Protein 6G8Y (pdb70)

Nearest PDB structures (foldseek):
  6g8y-assembly1_A  TM=1.011E+00  e=1.004E-19  Saccharomyces cerevisiae
  5h3j-assembly1_A  TM=6.205E-01  e=1.067E-02  Mus musculus
  5gmj-assembly1_B  TM=6.258E-0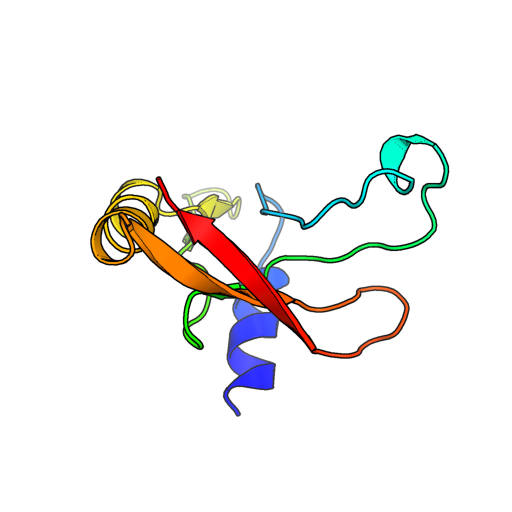1  e=1.657E-02  Mus musculus
  6g8t-assembly1_A  TM=5.748E-01  e=4.260E-02  Homo sapiens
  4kfv-assembly1_A  TM=4.952E-01  e=2.132E-02  Rattus norvegicus

Secondary structure (DSSP, 8-state):
-HHHHHHHHHTSSSB---EE--TTTTT-----EEEEEETTEEPPEEE-TTS-EEE-HHHHHHHHHHTTTSEEEEEEEETTTTEEEEEEEE--

Foldseek 3Di:
DLVVVLVCVVVQAAEDFDADDDPCCVVPVPKTKTFSDKPSHGFAWDQDPVRYIYGPVVVVVVSLVVQAQHKIWTWIATPPVRDIDIDIDHRD

Radius of gyration: 13.5 Å; Cα contacts (8 Å, |Δi|>4): 157; chains: 1; bounding box: 37×33×30 Å

Organism: Saccharomyces cerevisiae (strain ATCC 204508 / S288c) (NCBI:txid559292)

Sequence (92 aa):
DDDDKMLEVLFQGPGLRIVWVDEMQFQLQQQSFFDYIVGFNDDPVPVVSNQHGFFSYPDYRRITSSIFNEHCGRTLKVNIWWSAKGGTFRDEYISII

InterPro domains:
  IPR007583 GRASP55/65 [PTHR12893] (59-344)
  IPR024958 GRASP-type PDZ domain [PF04495] (127-281)
  IPR024958 GRASP-type PDZ domain [PS51865] (66-183)
  IPR024958 GRASP-type PDZ domain [PS51865] (188-276)
  IPR036034 PDZ superfamily [G3DSA:2.30.42.10] (51-182)
  IPR036034 PDZ superfamily [G3DSA:2.30.42.10] (188-287)

Structure (mmCIF, N/CA/C/O backbone):
data_6G8Y
#
_entry.id   6G8Y
#
_cell.length_a   53.443
_cell.length_b   53.443
_cell.length_c   50.923
_cell.angle_alpha   90.00
_cell.angle_beta   90.00
_cell.angle_gamma   120.00
#
_symmetry.space_group_name_H-M   'P 31 2 1'
#
loop_
_entity.id
_entity.type
_entity.pdbx_description
1 polymer 'Acetylated cis-Golgi protein, involved in ER-to-Golgi transport'
2 non-polymer 1,2-ETHANEDIOL
3 non-polymer 'CHLORIDE ION'
4 water water
#
loop_
_atom_site.group_PDB
_atom_site.id
_atom_site.type_symbol
_atom_site.label_atom_id
_atom_site.label_alt_id
_atom_site.label_comp_id
_atom_site.label_asym_id
_atom_site.label_entity_id
_atom_site.label_seq_id
_atom_site.pdbx_PDB_ins_code
_atom_site.Cartn_x
_atom_site.Cartn_y
_atom_site.Cartn_z
_atom_site.occupancy
_atom_site.B_iso_or_equiv
_atom_site.auth_seq_id
_atom_site.auth_comp_id
_atom_site.auth_asym_id
_atom_site.auth_atom_id
_atom_site.pdbx_PDB_model_num
ATOM 1 N N . ASP A 1 1 ? 47.126 15.864 -15.989 1.00 60.68 8 ASP A N 1
ATOM 2 C CA . ASP A 1 1 ? 48.041 16.390 -14.924 1.00 64.31 8 ASP A CA 1
ATOM 3 C C . ASP A 1 1 ? 47.350 16.854 -13.618 1.00 63.45 8 ASP A C 1
ATOM 4 O O . ASP A 1 1 ? 48.003 17.451 -12.754 1.00 59.09 8 ASP A O 1
ATOM 9 N N . ASP A 1 2 ? 46.058 16.560 -13.451 1.00 60.63 9 ASP A N 1
ATOM 10 C CA . ASP A 1 2 ? 45.376 16.826 -12.176 1.00 63.67 9 ASP A CA 1
ATOM 11 C C . ASP A 1 2 ? 45.941 15.936 -11.054 1.00 58.19 9 ASP A C 1
ATOM 12 O O . ASP A 1 2 ? 46.121 16.400 -9.924 1.00 45.06 9 ASP A O 1
ATOM 17 N N . ASP A 1 3 ? 46.232 14.673 -11.378 1.00 54.85 10 ASP A N 1
ATOM 18 C CA . ASP A 1 3 ? 46.850 13.737 -10.427 1.00 51.81 10 ASP A CA 1
ATOM 19 C C . ASP A 1 3 ? 48.188 14.271 -9.897 1.00 47.18 10 ASP A C 1
ATOM 20 O O . ASP A 1 3 ? 48.381 14.378 -8.686 1.00 37.48 10 ASP A O 1
ATOM 25 N N . ASP A 1 4 ? 49.087 14.630 -10.811 1.00 48.42 11 ASP A N 1
ATOM 26 C CA . ASP A 1 4 ? 50.418 15.150 -10.455 1.00 47.14 11 ASP A CA 1
ATOM 27 C C . ASP A 1 4 ? 50.338 16.384 -9.547 1.00 42.14 11 ASP A C 1
ATOM 28 O O . ASP A 1 4 ? 51.088 16.486 -8.564 1.00 36.14 11 ASP A O 1
ATOM 33 N N . LYS A 1 5 ? 49.420 17.297 -9.881 1.00 37.71 12 LYS A N 1
ATOM 34 C CA . LYS A 1 5 ? 49.206 18.539 -9.122 1.00 35.50 12 LYS A CA 1
ATOM 35 C C . LYS A 1 5 ? 48.775 18.279 -7.676 1.00 30.02 12 LYS A C 1
ATOM 36 O O . LYS A 1 5 ? 49.225 18.958 -6.748 1.00 25.84 12 LYS A O 1
ATOM 42 N N . MET A 1 6 ? 47.873 17.326 -7.493 1.00 25.82 13 MET A N 1
ATOM 43 C CA . MET A 1 6 ? 47.455 16.938 -6.139 1.00 22.68 13 MET A CA 1
ATOM 44 C C . MET A 1 6 ? 48.593 16.314 -5.328 1.00 20.93 13 MET A C 1
ATOM 45 O O . MET A 1 6 ? 48.760 16.622 -4.154 1.00 18.79 13 MET A O 1
ATOM 50 N N . LEU A 1 7 ? 49.391 15.458 -5.951 1.00 22.21 14 LEU A N 1
ATOM 51 C CA . LEU A 1 7 ? 50.557 14.902 -5.274 1.00 22.58 14 LEU A CA 1
ATOM 52 C C . LEU A 1 7 ? 51.644 15.931 -4.958 1.00 21.42 14 LEU A C 1
ATOM 53 O O . LEU A 1 7 ? 52.262 15.838 -3.903 1.00 20.13 14 LEU A O 1
ATOM 58 N N . GLU A 1 8 ? 51.862 16.906 -5.840 1.00 23.84 15 GLU A N 1
ATOM 59 C CA . GLU A 1 8 ? 52.831 17.992 -5.581 1.00 25.43 15 GLU A CA 1
ATOM 60 C C . GLU A 1 8 ? 52.487 18.721 -4.272 1.00 22.24 15 GLU A C 1
ATOM 61 O O . GLU A 1 8 ? 53.353 18.958 -3.417 1.00 22.86 15 GLU A O 1
ATOM 67 N N . VAL A 1 9 ? 51.207 19.027 -4.097 1.00 21.22 16 VAL A N 1
ATOM 68 C CA . VAL A 1 9 ? 50.744 19.670 -2.872 1.00 20.60 16 VAL A CA 1
ATOM 69 C C . VAL A 1 9 ? 50.957 18.761 -1.642 1.00 18.68 16 VAL A C 1
ATOM 70 O O . VAL A 1 9 ? 51.476 19.205 -0.618 1.00 19.19 16 VAL A O 1
ATOM 74 N N . LEU A 1 10 ? 50.579 17.492 -1.764 1.00 18.57 17 LEU A N 1
ATOM 75 C CA . LEU A 1 10 ? 50.717 16.540 -0.666 1.00 17.88 17 LEU A CA 1
ATOM 76 C C . LEU A 1 10 ? 52.161 16.405 -0.189 1.00 18.83 17 LEU A C 1
ATOM 77 O O . LEU A 1 10 ? 52.388 16.415 0.997 1.00 19.88 17 LEU A O 1
ATOM 82 N N . PHE A 1 11 ? 53.118 16.336 -1.129 1.00 20.54 18 PHE A N 1
ATOM 83 C CA . PHE A 1 11 ? 54.537 16.046 -0.844 1.00 21.71 18 PHE A CA 1
ATOM 84 C C . PHE A 1 11 ? 55.451 17.257 -0.695 1.00 23.69 18 PHE A C 1
ATOM 85 O O . PHE A 1 11 ? 56.670 17.093 -0.586 1.00 27.69 18 PHE A O 1
ATOM 93 N N . GLN A 1 12 ? 54.893 18.459 -0.639 1.00 22.16 19 GLN A N 1
ATOM 94 C CA . GLN A 1 12 ? 55.699 19.693 -0.728 1.00 23.54 19 GLN A CA 1
ATOM 95 C C . GLN A 1 12 ? 56.665 19.934 0.428 1.00 25.05 19 GLN A C 1
ATOM 96 O O . GLN A 1 12 ? 57.599 20.723 0.277 1.00 29.32 19 GLN A O 1
ATOM 102 N N . GLY A 1 13 ? 56.426 19.294 1.565 1.00 24.11 20 GLY A N 1
ATOM 103 C CA . GLY A 1 13 ? 57.286 19.430 2.745 1.00 24.46 20 GLY A CA 1
ATOM 104 C C . GLY A 1 13 ? 56.570 19.028 4.025 1.00 24.42 20 GLY A C 1
ATOM 105 O O . GLY A 1 13 ? 55.418 18.570 3.971 1.00 24.18 20 GLY A O 1
ATOM 106 N N . PRO A 1 14 ? 57.216 19.221 5.191 1.00 20.97 21 PRO A N 1
ATOM 107 C CA . PRO A 1 14 ? 56.660 18.763 6.456 1.00 20.80 21 PRO A CA 1
ATOM 108 C C . PRO A 1 14 ? 55.518 19.649 6.872 1.00 20.47 21 PRO A C 1
ATOM 109 O O . PRO A 1 14 ? 55.423 20.792 6.434 1.00 19.34 21 PRO A O 1
ATOM 113 N N . GLY A 1 15 ? 54.608 19.113 7.660 1.00 19.32 22 GLY A N 1
ATOM 114 C CA . GLY A 1 15 ? 53.355 19.809 7.765 1.00 23.33 22 GLY A CA 1
ATOM 115 C C . GLY A 1 15 ? 52.248 19.043 8.417 1.00 18.00 22 GLY A C 1
ATOM 116 O O . GLY A 1 15 ? 52.399 17.905 8.863 1.00 16.44 22 GLY A O 1
ATO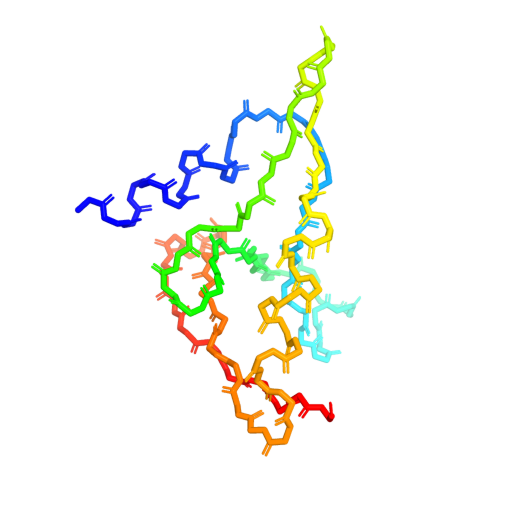M 117 N N . LEU A 1 16 ? 51.107 19.701 8.453 1.00 13.70 23 LEU A N 1
ATOM 118 C CA . LEU A 1 16 ? 49.841 19.044 8.734 1.00 12.77 23 LEU A CA 1
ATOM 119 C C . LEU A 1 16 ? 49.194 18.582 7.443 1.00 12.60 23 LEU A C 1
ATOM 120 O O . LEU A 1 16 ? 49.183 19.334 6.458 1.00 13.73 23 LEU A O 1
ATOM 125 N N . ARG A 1 17 ? 48.650 17.361 7.454 1.00 12.15 24 ARG A N 1
ATOM 126 C CA . ARG A 1 17 ? 47.870 16.823 6.330 1.00 12.92 24 ARG A CA 1
ATOM 127 C C . ARG A 1 17 ? 46.545 16.251 6.835 1.00 13.11 24 ARG A C 1
ATOM 128 O O . ARG A 1 17 ? 46.368 16.038 8.011 1.00 14.17 24 ARG A O 1
ATOM 136 N N . ILE A 1 18 ? 45.600 16.055 5.937 1.00 12.72 25 ILE A N 1
ATOM 137 C CA . ILE A 1 18 ? 44.318 15.453 6.245 1.00 12.62 25 ILE A CA 1
ATOM 138 C C . ILE A 1 18 ? 44.340 14.037 5.678 1.00 12.11 25 ILE A C 1
ATOM 139 O O . ILE A 1 18 ? 44.828 13.802 4.551 1.00 14.25 25 ILE A O 1
ATOM 144 N N . VAL A 1 19 ? 43.852 13.086 6.467 1.00 12.22 26 VAL A N 1
ATOM 145 C CA . VAL A 1 19 ? 43.777 11.682 6.046 1.00 13.23 26 VAL A CA 1
ATOM 146 C C . VAL A 1 19 ? 42.360 11.136 6.178 1.00 12.42 26 VAL A C 1
ATOM 147 O O . VAL A 1 19 ? 41.559 11.712 6.916 1.00 13.29 26 VAL A O 1
ATOM 151 N N . TRP A 1 20 ? 42.076 10.033 5.483 1.00 13.59 27 TRP A N 1
ATOM 152 C CA . TRP A 1 20 ? 40.818 9.290 5.572 1.00 14.93 27 TRP A CA 1
ATOM 153 C C . TRP A 1 20 ? 41.084 8.041 6.392 1.00 15.79 27 TRP A C 1
ATOM 154 O O . TRP A 1 20 ? 41.932 7.239 6.006 1.00 18.26 27 TRP A O 1
ATOM 165 N N . VAL A 1 21 ? 40.353 7.833 7.472 1.00 17.11 28 VAL A N 1
ATOM 166 C CA . VAL A 1 21 ? 40.583 6.683 8.352 1.00 20.74 28 VAL A CA 1
ATOM 167 C C . VAL A 1 21 ? 39.309 5.881 8.391 1.00 25.15 28 VAL A C 1
ATOM 168 O O . VAL A 1 21 ? 38.236 6.421 8.586 1.00 19.75 28 VAL A O 1
ATOM 172 N N . ASP A 1 22 ? 39.408 4.582 8.177 1.00 29.93 29 ASP A N 1
ATOM 173 C CA . ASP A 1 22 ? 38.224 3.758 8.284 1.00 35.18 29 ASP A CA 1
ATOM 174 C C . ASP A 1 22 ? 38.185 3.214 9.704 1.00 35.17 29 ASP A C 1
ATOM 175 O O . ASP A 1 22 ? 39.067 3.483 10.531 1.00 32.25 29 ASP A O 1
ATOM 180 N N . GLU A 1 23 ? 37.178 2.417 9.986 1.00 37.37 30 GLU A N 1
ATOM 181 C CA . GLU A 1 23 ? 36.922 2.004 11.353 1.00 40.95 30 GLU A CA 1
ATOM 182 C C . GLU A 1 23 ? 38.034 1.080 11.870 1.00 39.67 30 GLU A C 1
ATOM 183 O O . GLU A 1 23 ? 38.254 1.027 13.063 1.00 43.53 30 GLU A O 1
ATOM 189 N N . MET A 1 24 ? 38.732 0.383 10.962 1.00 36.66 31 MET A N 1
ATOM 190 C CA . MET A 1 24 ? 39.785 -0.588 11.285 1.00 38.08 31 MET A CA 1
ATOM 191 C C . MET A 1 24 ? 41.218 -0.053 11.139 1.00 34.73 31 MET A C 1
ATOM 192 O O . MET A 1 24 ? 42.178 -0.669 11.603 1.00 26.67 31 MET A O 1
ATOM 197 N N . GLN A 1 25 ? 41.394 1.102 10.525 1.00 37.75 32 GLN A N 1
ATOM 198 C CA . GLN A 1 25 ? 42.748 1.603 10.384 1.00 38.50 32 GLN A CA 1
ATOM 199 C C . GLN A 1 25 ? 43.355 1.959 11.753 1.00 31.26 32 GLN A C 1
ATOM 200 O O . GLN A 1 25 ? 44.568 1.821 11.951 1.00 22.43 32 GLN A O 1
ATOM 206 N N . PHE A 1 26 ? 42.497 2.331 12.705 1.00 29.44 33 PHE A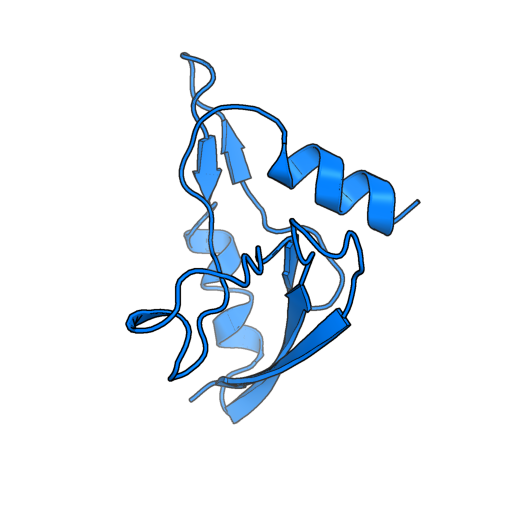 N 1
ATOM 207 C CA . PHE A 1 26 ? 42.909 2.648 14.060 1.00 35.15 33 PHE A CA 1
ATOM 208 C C . PHE A 1 26 ? 43.478 1.420 14.788 1.00 34.72 33 PHE A C 1
ATOM 209 O O . PHE A 1 26 ? 44.426 1.544 15.555 1.00 36.41 33 PHE A O 1
ATOM 217 N N . GLN A 1 27 ? 42.895 0.248 14.525 1.00 30.18 34 GLN A N 1
ATOM 218 C CA . GLN A 1 27 ? 43.366 -1.047 15.046 1.00 33.93 34 GLN A CA 1
ATOM 219 C C . GLN A 1 27 ? 44.491 -1.665 14.214 1.00 34.41 34 GLN A C 1
ATOM 220 O O . GLN A 1 27 ? 45.371 -2.359 14.751 1.00 45.31 34 GLN A O 1
ATOM 226 N N . LEU A 1 28 ? 44.421 -1.431 12.902 1.00 39.74 35 LEU A N 1
ATOM 227 C CA . LEU A 1 28 ? 45.250 -2.072 11.883 1.00 44.55 35 LEU A CA 1
ATOM 228 C C . LEU A 1 28 ? 45.865 -0.986 10.999 1.00 45.84 35 LEU A C 1
ATOM 229 O O . LEU A 1 28 ? 45.270 -0.578 9.997 1.00 59.31 35 LEU A O 1
ATOM 234 N N A GLN A 1 29 ? 47.037 -0.492 11.386 0.48 45.95 36 GLN A N 1
ATOM 235 N N B GLN A 1 29 ? 47.062 -0.550 11.384 0.17 45.53 36 GLN A N 1
ATOM 236 N N C GLN A 1 29 ? 47.044 -0.509 11.378 0.35 45.91 36 GLN A N 1
ATOM 237 C CA A GLN A 1 29 ? 47.730 0.551 10.625 0.48 45.62 36 GLN A CA 1
ATOM 238 C CA B GLN A 1 29 ? 47.826 0.463 10.664 0.17 44.72 36 GLN A CA 1
ATOM 239 C CA C GLN A 1 29 ? 47.732 0.531 10.620 0.35 45.56 36 GLN A CA 1
ATOM 240 C C A GLN A 1 29 ? 48.456 -0.036 9.411 0.48 47.39 36 GLN A C 1
ATOM 241 C C B GLN A 1 29 ? 48.484 -0.097 9.410 0.17 46.87 36 GLN A C 1
ATOM 242 C C C GLN A 1 29 ? 48.459 -0.049 9.412 0.35 47.38 36 GLN A C 1
ATOM 243 O O A GLN A 1 29 ? 49.688 -0.116 9.403 0.48 50.13 36 GLN A O 1
ATOM 244 O O B GLN A 1 29 ? 49.711 -0.217 9.367 0.17 48.73 36 GLN A O 1
ATOM 245 O O C GLN A 1 29 ? 49.690 -0.139 9.406 0.35 49.94 36 GLN A O 1
ATOM 261 N N . SER A 1 30 ? 47.684 -0.446 8.401 1.00 48.55 37 SER A N 1
ATOM 262 C CA . SER A 1 30 ? 48.226 -0.969 7.110 1.00 52.62 37 SER A C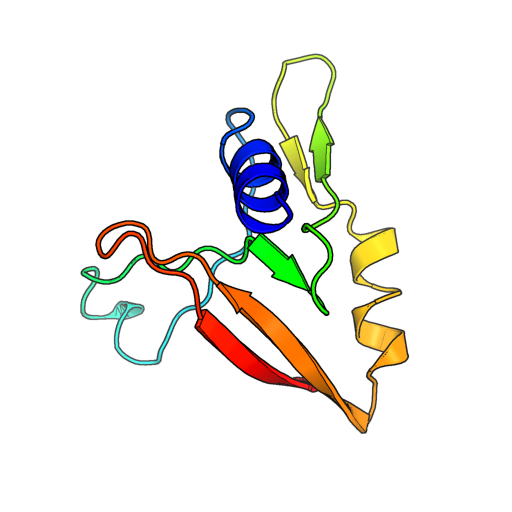A 1
ATOM 263 C C . SER A 1 30 ? 47.695 -0.276 5.835 1.00 57.13 37 SER A C 1
ATOM 264 O O . SER A 1 30 ? 48.109 -0.650 4.733 1.00 54.62 37 SER A O 1
ATOM 267 N N . PHE A 1 31 ? 46.800 0.709 5.969 1.00 55.46 38 PHE A N 1
ATOM 268 C CA . PHE A 1 31 ? 46.354 1.537 4.835 1.00 51.95 38 PHE A CA 1
ATOM 269 C C . PHE A 1 31 ? 46.562 2.997 5.209 1.00 49.04 38 PHE A C 1
ATOM 270 O O . PHE A 1 31 ? 46.183 3.406 6.306 1.00 41.32 38 PHE A O 1
ATOM 278 N N . PHE A 1 32 ? 47.150 3.776 4.300 1.00 35.14 39 PHE A N 1
ATOM 279 C CA . PHE A 1 32 ? 47.486 5.185 4.578 1.00 31.97 39 PHE A CA 1
ATOM 280 C C . PHE A 1 32 ? 46.921 6.082 3.492 1.00 23.63 39 PHE A C 1
ATOM 281 O O . PHE A 1 32 ? 47.556 6.348 2.478 1.00 19.98 39 PHE A O 1
ATOM 289 N N . ASP A 1 33 ? 45.690 6.512 3.719 1.00 19.02 40 ASP A N 1
ATOM 290 C CA . ASP A 1 33 ? 44.867 7.167 2.711 1.00 18.92 40 ASP A CA 1
ATOM 291 C C . ASP A 1 33 ? 44.921 8.673 2.966 1.00 17.96 40 ASP A C 1
ATOM 292 O O . ASP A 1 33 ? 44.257 9.185 3.866 1.00 17.94 40 ASP A O 1
ATOM 297 N N . TYR A 1 34 ? 45.715 9.379 2.169 1.00 15.69 41 TYR A N 1
ATOM 298 C CA . TYR A 1 34 ? 45.830 10.831 2.300 1.00 14.94 41 TYR A CA 1
ATOM 299 C C . TYR A 1 34 ? 44.714 11.491 1.502 1.00 13.69 41 TYR A C 1
ATOM 300 O O . TYR A 1 34 ? 44.395 11.058 0.395 1.00 15.19 41 TYR A O 1
ATOM 309 N N . ILE A 1 35 ? 44.130 12.550 2.069 1.00 13.53 42 ILE A N 1
ATOM 310 C CA . ILE A 1 35 ? 43.257 13.421 1.295 1.00 13.25 42 ILE A CA 1
ATOM 311 C C . ILE A 1 35 ? 44.124 14.332 0.452 1.00 13.57 42 ILE A C 1
ATOM 312 O O . ILE A 1 35 ? 44.897 15.128 0.978 1.00 16.05 42 ILE A O 1
ATOM 317 N N . VAL A 1 36 ? 43.972 14.210 -0.859 1.00 12.96 43 VAL A N 1
ATOM 318 C CA . VAL A 1 36 ? 44.709 15.051 -1.804 1.00 13.93 43 VAL A CA 1
ATOM 319 C C . VAL A 1 36 ? 43.845 16.108 -2.490 1.00 13.31 43 VAL A C 1
ATOM 320 O O . VAL A 1 36 ? 44.363 17.058 -3.078 1.00 15.52 43 VAL A O 1
ATOM 324 N N . GLY A 1 37 ? 42.526 15.968 -2.407 1.00 11.25 44 GLY A N 1
ATOM 325 C CA . GLY A 1 37 ? 41.654 16.948 -2.994 1.00 12.35 44 GLY A CA 1
ATOM 326 C C . GLY A 1 37 ? 40.266 16.904 -2.393 1.00 11.90 44 GLY A C 1
ATOM 327 O O . GLY A 1 37 ? 39.865 15.916 -1.772 1.00 11.50 44 GLY A O 1
ATOM 328 N N . PHE A 1 38 ? 39.537 17.983 -2.642 1.00 13.35 45 PHE A N 1
ATOM 329 C CA . PHE A 1 38 ? 38.118 18.064 -2.372 1.00 12.55 45 PHE A CA 1
ATOM 330 C C . PHE A 1 38 ? 37.457 18.500 -3.651 1.00 14.25 45 PHE A C 1
ATOM 331 O O . PHE A 1 38 ? 37.914 19.480 -4.247 1.00 15.83 45 PHE A O 1
ATOM 339 N N . ASN A 1 39 ? 36.425 17.780 -4.103 1.00 15.61 46 ASN A N 1
ATOM 340 C CA . ASN A 1 39 ? 35.685 18.195 -5.297 1.00 18.45 46 ASN A CA 1
ATOM 341 C C . ASN A 1 39 ? 36.614 18.399 -6.515 1.00 18.09 46 ASN A C 1
ATOM 342 O O . ASN A 1 39 ? 36.418 19.337 -7.283 1.00 19.92 46 ASN A O 1
ATOM 347 N N . ASP A 1 40 ? 37.621 17.529 -6.653 1.00 17.57 47 ASP A N 1
ATOM 348 C CA . ASP A 1 40 ? 38.592 17.478 -7.752 1.00 19.93 47 ASP A CA 1
ATOM 349 C C . ASP A 1 40 ? 39.570 18.655 -7.863 1.00 19.68 47 ASP A C 1
ATOM 350 O O . ASP A 1 40 ? 40.234 18.808 -8.885 1.00 21.57 47 ASP A O 1
ATOM 355 N N . ASP A 1 41 ? 39.705 19.446 -6.800 1.00 18.83 48 ASP A N 1
ATOM 356 C CA . ASP A 1 41 ? 40.750 20.462 -6.686 1.00 20.36 48 ASP A CA 1
ATOM 357 C C . ASP A 1 41 ? 41.679 20.062 -5.532 1.00 17.30 48 ASP A C 1
ATOM 358 O O . ASP A 1 41 ? 41.208 19.520 -4.516 1.00 15.50 48 ASP A O 1
ATOM 363 N N . PRO A 1 42 ? 42.983 20.374 -5.625 1.00 16.24 49 PRO A N 1
ATOM 364 C CA . PRO A 1 42 ? 43.856 20.032 -4.517 1.00 16.34 49 PRO A CA 1
ATOM 365 C C . PRO A 1 42 ? 43.437 20.682 -3.204 1.00 14.73 49 PRO A C 1
ATOM 366 O O . PRO A 1 42 ? 42.816 21.759 -3.175 1.00 15.30 49 PRO A O 1
ATOM 370 N N . VAL A 1 43 ? 43.816 20.038 -2.115 1.00 14.08 50 VAL A N 1
ATOM 371 C CA . VAL A 1 43 ? 43.617 20.634 -0.796 1.00 12.99 50 VAL A CA 1
ATOM 372 C C . VAL A 1 43 ? 44.398 21.970 -0.767 1.00 14.46 50 VAL A C 1
ATOM 373 O O . VAL A 1 43 ? 45.572 22.000 -1.106 1.00 15.79 50 VAL A O 1
ATOM 377 N N . PRO A 1 44 ? 43.757 23.066 -0.364 1.00 13.22 51 PRO A N 1
ATOM 378 C CA . PRO A 1 44 ? 44.522 24.327 -0.299 1.00 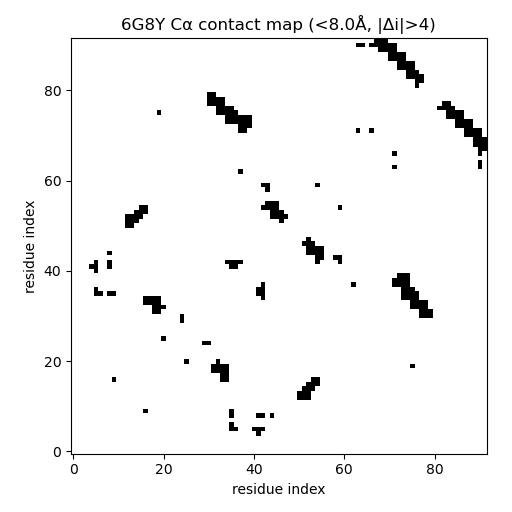13.90 51 PRO A CA 1
ATOM 379 C C . PRO A 1 44 ? 45.391 24.337 0.971 1.00 13.73 51 PRO A C 1
ATOM 380 O O . PRO A 1 44 ? 44.909 24.036 2.077 1.00 12.85 51 PRO A O 1
ATOM 384 N N . VAL A 1 45 ? 46.653 24.687 0.791 1.00 14.43 52 VAL A N 1
ATOM 385 C CA . VAL A 1 45 ? 47.656 24.578 1.837 1.00 15.06 52 VAL A CA 1
ATOM 386 C C . VAL A 1 45 ? 48.512 25.849 1.876 1.00 15.11 52 VAL A C 1
ATOM 387 O O . VAL A 1 45 ? 48.863 26.410 0.822 1.00 20.02 52 VAL A O 1
ATOM 391 N N . VAL A 1 46 ? 48.834 26.286 3.100 1.00 12.47 53 VAL A N 1
ATOM 392 C CA . VAL A 1 46 ? 49.664 27.470 3.426 1.00 13.20 53 VAL A CA 1
ATOM 393 C C . VAL A 1 46 ? 51.054 26.955 3.794 1.00 14.10 53 VAL A C 1
ATOM 394 O O . VAL A 1 46 ? 51.166 26.057 4.610 1.00 15.64 53 VAL A O 1
ATOM 398 N N . SER A 1 47 ? 52.117 27.504 3.195 1.00 14.29 54 SER A N 1
ATOM 399 C CA . SER A 1 47 ? 53.501 27.136 3.507 1.00 15.53 54 SER A CA 1
ATOM 400 C C . SER A 1 47 ? 54.102 28.341 4.204 1.00 16.61 54 SER A C 1
ATOM 401 O O . SER A 1 47 ? 54.132 29.415 3.603 1.00 16.40 54 SER A O 1
ATOM 404 N N . ASN A 1 48 ? 54.606 28.171 5.430 1.00 14.46 55 ASN A N 1
ATOM 405 C CA . ASN A 1 48 ? 55.094 29.270 6.263 1.00 16.68 55 ASN A CA 1
ATOM 406 C C . ASN A 1 48 ? 56.545 29.620 5.930 1.00 16.61 55 ASN A C 1
ATOM 407 O O . ASN A 1 48 ? 57.139 29.075 4.998 1.00 14.93 55 ASN A O 1
ATOM 412 N N . GLN A 1 49 ? 57.117 30.525 6.719 1.00 17.48 56 GLN A N 1
ATOM 413 C CA . GLN A 1 49 ? 58.483 31.003 6.491 1.00 20.01 56 GLN A CA 1
ATOM 414 C C . GLN A 1 49 ? 59.588 29.962 6.720 1.00 20.50 56 GLN A C 1
ATOM 415 O O . GLN A 1 49 ? 60.734 30.135 6.239 1.00 23.54 56 GLN A O 1
ATOM 421 N N . HIS A 1 50 ? 59.247 28.884 7.418 1.00 18.94 57 HIS A N 1
ATOM 422 C CA . HIS A 1 50 ? 60.181 27.810 7.739 1.00 20.57 57 HIS A CA 1
ATOM 423 C C . HIS A 1 50 ? 60.027 26.560 6.876 1.00 19.13 57 HIS A C 1
ATOM 424 O O . HIS A 1 50 ? 60.682 25.550 7.119 1.00 22.10 57 HIS A O 1
ATOM 431 N N . GLY A 1 51 ? 59.172 26.621 5.868 1.00 17.44 58 GLY A N 1
ATOM 432 C CA . GLY A 1 51 ? 58.946 25.481 4.987 1.00 19.12 58 GLY A CA 1
ATOM 433 C C . GLY A 1 51 ? 57.969 24.451 5.531 1.00 18.90 58 GLY A C 1
ATOM 434 O O . GLY A 1 51 ? 57.887 23.352 4.989 1.00 20.64 58 GLY A O 1
ATOM 435 N N . PHE A 1 52 ? 57.242 24.785 6.598 1.00 15.31 59 PHE A N 1
ATOM 436 C CA A PHE A 1 52 ? 56.225 23.885 7.154 0.60 15.36 59 PHE A CA 1
ATOM 437 C CA B PHE A 1 52 ? 56.226 23.904 7.133 0.40 15.46 59 PHE A CA 1
ATOM 438 C C . PHE A 1 52 ? 54.869 24.326 6.598 1.00 15.12 59 PHE A C 1
ATOM 439 O O . PHE A 1 52 ? 54.597 25.508 6.449 1.00 14.52 59 PHE A O 1
ATOM 454 N N . SER A 1 53 ? 54.020 23.365 6.303 1.00 14.38 60 SER A N 1
ATOM 455 C CA . SER A 1 53 ? 52.729 23.670 5.746 1.00 13.89 60 SER A CA 1
ATOM 456 C C . SER A 1 53 ? 51.557 23.201 6.599 1.00 13.63 60 SER A C 1
ATOM 457 O O . SER A 1 53 ? 51.658 22.294 7.427 1.00 15.17 60 SER A O 1
ATOM 460 N N . TYR A 1 54 ? 50.441 23.886 6.420 1.00 12.59 61 TYR A N 1
ATOM 461 C CA . TYR A 1 54 ? 49.188 23.503 7.06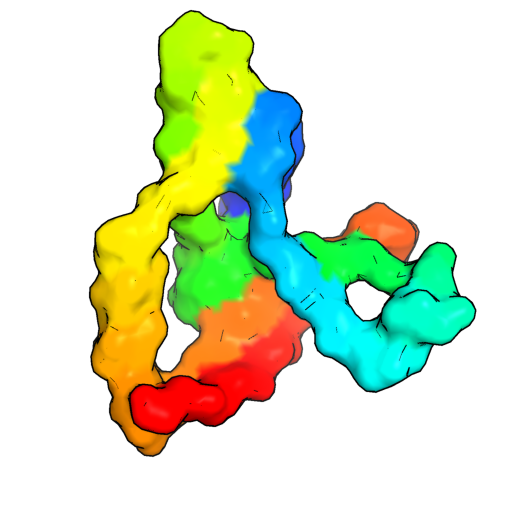9 1.00 12.98 61 TYR A CA 1
ATOM 462 C C . TYR A 1 54 ? 48.017 23.919 6.172 1.00 12.35 61 TYR A C 1
ATOM 463 O O . TYR A 1 54 ? 48.167 24.786 5.319 1.00 12.92 61 TYR A O 1
ATOM 472 N N . PRO A 1 55 ? 46.848 23.305 6.357 1.00 12.53 62 PRO A N 1
ATOM 473 C CA . PRO A 1 55 ? 45.734 23.658 5.509 1.00 12.60 62 PRO A CA 1
ATOM 474 C C . PRO A 1 55 ? 45.275 25.104 5.594 1.00 12.14 62 PRO A C 1
ATOM 475 O O . PRO A 1 55 ? 45.362 25.751 6.638 1.00 13.14 62 PRO A O 1
ATOM 479 N N . ASP A 1 56 ? 44.747 25.605 4.469 1.00 11.99 63 ASP A N 1
ATOM 480 C CA . ASP A 1 56 ? 44.023 26.884 4.417 1.00 11.17 63 ASP A CA 1
ATOM 481 C C . ASP A 1 56 ? 42.627 26.615 4.929 1.00 10.68 63 ASP A C 1
ATOM 482 O O . ASP A 1 56 ? 41.710 26.351 4.143 1.00 10.70 63 ASP A O 1
ATOM 487 N N . TYR A 1 57 ? 42.485 26.647 6.260 1.00 11.35 64 TYR A N 1
ATOM 488 C CA . TYR A 1 57 ? 41.236 26.244 6.882 1.00 10.50 64 TYR A CA 1
ATOM 489 C C . TYR A 1 57 ? 40.042 27.129 6.510 1.00 10.99 64 TYR A C 1
ATOM 490 O O . TYR A 1 57 ? 38.937 26.624 6.442 1.00 10.76 64 TYR A O 1
ATOM 499 N N . ARG A 1 58 ? 40.233 28.436 6.327 1.00 11.00 65 ARG A N 1
ATOM 500 C CA . ARG A 1 58 ? 39.096 29.277 5.911 1.00 11.89 65 ARG A CA 1
ATOM 501 C C . ARG A 1 58 ? 38.569 28.797 4.552 1.00 11.99 65 ARG A C 1
ATOM 502 O O . ARG A 1 58 ? 37.355 28.697 4.352 1.00 12.23 65 ARG A O 1
ATOM 510 N N . ARG A 1 59 ? 39.468 28.518 3.609 1.00 11.74 66 ARG A N 1
ATOM 511 C CA . ARG A 1 59 ? 39.046 28.081 2.269 1.00 11.37 66 ARG A CA 1
ATOM 512 C C . ARG A 1 59 ? 38.332 26.737 2.384 1.00 11.27 66 ARG A C 1
ATOM 513 O O . ARG A 1 59 ? 37.329 26.508 1.711 1.00 12.44 66 ARG A O 1
ATOM 521 N N . ILE A 1 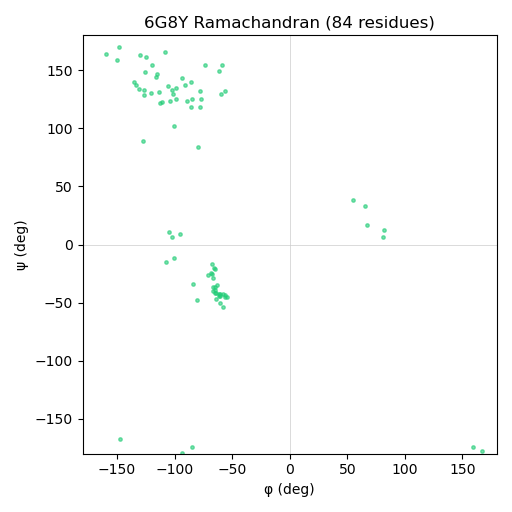60 ? 38.862 25.826 3.213 1.00 9.34 67 ILE A N 1
ATOM 522 C CA . ILE A 1 60 ? 38.241 24.521 3.394 1.00 9.74 67 ILE A CA 1
ATOM 523 C C . ILE A 1 60 ? 36.872 24.636 4.048 1.00 9.61 67 ILE A C 1
ATOM 524 O O . ILE A 1 60 ? 35.943 23.947 3.661 1.00 10.78 67 ILE A O 1
ATOM 529 N N . THR A 1 61 ? 36.732 25.539 5.009 1.00 10.16 68 THR A N 1
ATOM 530 C CA . THR A 1 61 ? 35.431 25.823 5.605 1.00 10.22 68 THR A CA 1
ATOM 531 C C . THR A 1 61 ? 34.402 26.191 4.537 1.00 10.83 68 THR A C 1
ATOM 532 O O . THR A 1 61 ? 33.277 25.685 4.537 1.00 11.17 68 THR A O 1
ATOM 536 N N . SER A 1 62 ? 34.805 27.057 3.605 1.00 11.70 69 SER A N 1
ATOM 537 C CA A SER A 1 62 ? 33.911 27.464 2.526 0.55 14.04 69 SER A CA 1
ATOM 538 C CA B SER A 1 62 ? 33.909 27.466 2.519 0.45 14.22 69 SER A CA 1
ATOM 539 C C . SER A 1 62 ? 33.539 26.298 1.627 1.00 13.82 69 SER A C 1
ATOM 540 O O . SER A 1 62 ? 32.391 26.162 1.242 1.00 13.10 69 SER A O 1
ATOM 545 N N . ILE A 1 63 ? 34.504 25.452 1.293 1.00 11.73 70 ILE A N 1
ATOM 546 C CA . ILE A 1 63 ? 34.228 24.297 0.456 1.00 13.10 70 ILE A CA 1
ATOM 547 C C . ILE A 1 63 ? 33.215 23.398 1.143 1.00 12.02 70 ILE A C 1
ATOM 548 O O . ILE A 1 63 ? 32.230 22.958 0.535 1.00 13.37 70 ILE A O 1
ATOM 553 N N . PHE A 1 64 ? 33.462 23.070 2.403 1.00 11.19 71 PHE A N 1
ATOM 554 C CA . PHE A 1 64 ? 32.526 22.202 3.155 1.00 11.29 71 PHE A CA 1
ATOM 555 C C . PHE A 1 64 ? 31.141 22.836 3.259 1.00 12.95 71 PHE A C 1
ATOM 556 O O . PHE A 1 64 ? 30.118 22.160 3.048 1.00 13.39 71 PHE A O 1
ATOM 564 N N . ASN A 1 65 ? 31.104 24.131 3.530 1.00 1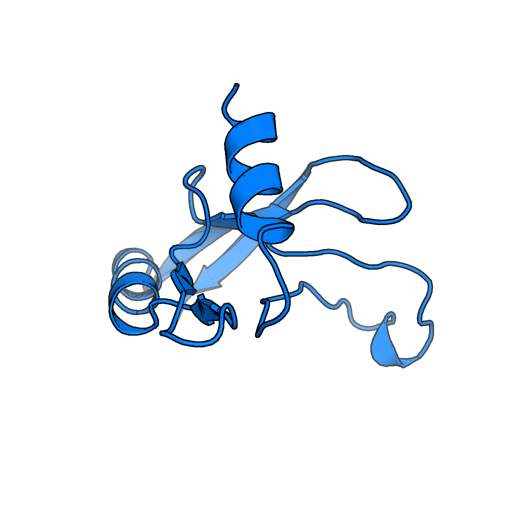3.38 72 ASN A N 1
ATOM 565 C CA . ASN A 1 65 ? 29.797 24.772 3.741 1.00 15.13 72 ASN A CA 1
ATOM 566 C C . ASN A 1 65 ? 29.013 24.891 2.425 1.00 15.50 72 ASN A C 1
ATOM 567 O O . ASN A 1 65 ? 27.779 24.813 2.435 1.00 16.59 72 ASN A O 1
ATOM 572 N N . GLU A 1 66 ? 29.702 24.938 1.294 1.00 14.38 73 GLU A N 1
ATOM 573 C CA . GLU A 1 66 ? 29.013 24.873 -0.002 1.00 16.21 73 GLU A CA 1
ATOM 574 C C . GLU A 1 66 ? 28.305 23.534 -0.225 1.00 16.46 73 GLU A C 1
ATOM 575 O O . GLU A 1 66 ? 27.379 23.423 -1.026 1.00 19.01 73 GLU A O 1
ATOM 581 N N . HIS A 1 67 ? 28.727 22.510 0.499 1.00 14.03 74 HIS A N 1
ATOM 582 C CA . HIS A 1 67 ? 28.158 21.174 0.386 1.00 13.71 74 HIS A CA 1
ATOM 583 C C . HIS A 1 67 ? 27.240 20.796 1.544 1.00 13.84 74 HIS A C 1
ATOM 584 O O . HIS A 1 67 ? 26.842 19.646 1.652 1.00 15.11 74 HIS A O 1
ATOM 591 N N . CYS A 1 68 ? 26.863 21.756 2.408 1.00 15.54 75 CYS A N 1
ATOM 592 C CA . CYS A 1 68 ? 25.966 21.461 3.522 1.00 19.35 75 CYS A CA 1
ATOM 593 C C . CYS A 1 68 ? 24.677 20.845 2.977 1.00 17.90 75 CYS A C 1
ATOM 594 O O . CYS A 1 68 ? 24.098 21.326 1.981 1.00 18.03 75 CYS A O 1
ATOM 597 N N . GLY A 1 69 ? 24.263 19.743 3.588 1.00 15.75 76 GLY A N 1
ATOM 598 C CA . GLY A 1 69 ? 23.034 19.063 3.172 1.00 16.55 76 GLY A CA 1
ATOM 599 C C . GLY A 1 69 ? 23.167 18.160 1.969 1.00 17.31 76 GLY A C 1
ATOM 600 O O . GLY A 1 69 ? 22.166 17.650 1.472 1.00 19.76 76 GLY A O 1
ATOM 601 N N . ARG A 1 70 ? 24.393 17.959 1.482 1.00 16.04 77 ARG A N 1
ATOM 602 C CA . ARG A 1 70 ? 24.613 17.087 0.328 1.00 15.71 77 ARG A CA 1
ATOM 603 C C . ARG A 1 70 ? 25.979 16.416 0.490 1.00 14.03 77 ARG A C 1
ATOM 604 O O . ARG A 1 70 ? 26.569 16.475 1.567 1.00 15.61 77 ARG A O 1
ATOM 612 N N . THR A 1 71 ? 26.478 15.787 -0.568 1.00 13.65 78 THR A N 1
ATOM 613 C CA . THR A 1 71 ? 27.646 14.958 -0.525 1.00 14.62 78 THR A CA 1
ATOM 614 C C . THR A 1 71 ? 28.845 15.731 -1.014 1.00 12.97 78 THR A C 1
ATOM 615 O O . THR A 1 71 ? 28.803 16.396 -2.059 1.00 14.69 78 THR A O 1
ATOM 619 N N . LEU A 1 72 ? 29.955 15.609 -0.279 1.00 11.35 79 LEU A N 1
ATOM 620 C CA . LEU A 1 72 ? 31.254 16.113 -0.755 1.00 11.09 79 LEU A CA 1
ATOM 621 C C . LEU A 1 72 ? 32.078 14.930 -1.262 1.00 10.59 79 LEU A C 1
ATOM 622 O O . LEU A 1 72 ? 32.217 13.908 -0.545 1.00 12.12 79 LEU A O 1
ATOM 627 N N . LYS A 1 73 ? 32.663 15.110 -2.442 1.00 11.26 80 LYS A N 1
ATOM 628 C CA . LYS A 1 73 ? 33.623 14.186 -3.017 1.00 11.84 80 LYS A CA 1
ATOM 629 C C . LYS A 1 73 ? 35.002 14.492 -2.475 1.00 10.89 80 LYS A C 1
ATOM 630 O O . LYS A 1 73 ? 35.488 15.615 -2.565 1.00 12.70 80 LYS A O 1
ATOM 636 N N . VAL A 1 74 ? 35.626 13.470 -1.907 1.00 12.18 81 VAL A N 1
ATOM 637 C CA . VAL A 1 74 ? 36.942 13.548 -1.284 1.00 12.29 81 VAL A CA 1
ATOM 638 C C . VAL A 1 74 ? 37.882 12.720 -2.149 1.00 11.99 81 VAL A C 1
ATOM 639 O O . VAL A 1 74 ? 37.652 11.517 -2.354 1.00 13.40 81 VAL A O 1
ATOM 643 N N . ASN A 1 75 ? 38.929 13.356 -2.652 1.00 11.55 82 ASN A N 1
ATOM 644 C CA . ASN A 1 75 ? 39.933 12.701 -3.485 1.00 11.80 82 ASN A CA 1
ATOM 645 C C . ASN A 1 75 ? 41.036 12.140 -2.631 1.00 11.63 82 ASN A C 1
ATOM 646 O O . ASN A 1 75 ? 41.686 12.890 -1.888 1.00 12.48 82 ASN A O 1
ATOM 651 N N . ILE A 1 76 ? 41.274 10.828 -2.762 1.00 12.89 83 ILE A N 1
ATOM 652 C CA . ILE A 1 76 ? 42.226 10.128 -1.922 1.00 14.48 83 ILE A CA 1
ATOM 653 C C . ILE A 1 76 ? 43.377 9.585 -2.739 1.00 15.62 83 ILE A C 1
ATOM 654 O O . ILE A 1 76 ? 43.184 9.168 -3.872 1.00 17.58 83 ILE A O 1
ATOM 659 N N . TRP A 1 77 ? 44.554 9.619 -2.139 1.00 15.37 84 TRP A N 1
ATOM 660 C CA A TRP A 1 77 ? 45.760 8.927 -2.623 0.57 18.37 84 TRP A CA 1
ATOM 661 C CA B TRP A 1 77 ? 45.683 8.873 -2.648 0.43 18.08 84 TRP A CA 1
ATOM 662 C C . TRP A 1 77 ? 46.110 7.883 -1.577 1.00 18.41 84 TRP A C 1
ATOM 663 O O . TRP A 1 77 ? 46.381 8.243 -0.431 1.00 16.55 84 TRP A O 1
ATOM 684 N N . SER A 1 78 ? 46.125 6.616 -1.953 1.00 20.18 85 SER A N 1
ATOM 685 C CA . SER A 1 78 ? 46.564 5.562 -1.027 1.00 24.82 85 SER A CA 1
ATOM 686 C C . SER A 1 78 ? 48.082 5.443 -1.124 1.00 26.59 85 SER A C 1
ATOM 687 O O . SER A 1 78 ? 48.597 5.122 -2.203 1.00 29.52 85 SER A O 1
ATOM 690 N N . ALA A 1 79 ? 48.782 5.691 -0.011 1.00 25.94 86 ALA A N 1
ATOM 691 C CA . ALA A 1 79 ? 50.249 5.785 0.003 1.00 31.88 86 ALA A CA 1
ATOM 692 C C . ALA A 1 79 ? 50.942 4.507 -0.435 1.00 38.23 86 ALA A C 1
ATOM 693 O O . ALA A 1 79 ? 51.885 4.559 -1.236 1.00 46.48 86 ALA A O 1
ATOM 695 N N . LYS A 1 80 ? 50.455 3.373 0.068 1.00 38.87 87 LYS A N 1
ATOM 696 C CA . LYS A 1 80 ? 51.065 2.068 -0.205 1.00 44.33 87 LYS A CA 1
ATOM 697 C C . LYS A 1 80 ? 50.656 1.509 -1.558 1.00 49.19 87 LYS A C 1
ATOM 698 O O . LYS A 1 80 ? 51.508 1.043 -2.320 1.00 53.19 87 LYS A O 1
ATOM 704 N N . GLY A 1 81 ? 49.361 1.544 -1.854 1.00 44.93 88 GLY A N 1
ATOM 705 C CA . GLY A 1 81 ? 48.864 1.087 -3.147 1.00 42.22 88 GLY A CA 1
ATOM 706 C C . GLY A 1 81 ? 49.251 1.962 -4.332 1.00 39.60 88 GLY A C 1
ATOM 707 O O . GLY A 1 81 ? 49.296 1.489 -5.465 1.00 39.83 88 GLY A O 1
ATOM 708 N N . GLY A 1 82 ? 49.523 3.237 -4.076 1.00 32.50 89 GLY A N 1
ATOM 709 C CA . GLY A 1 82 ? 49.841 4.200 -5.113 1.00 33.16 89 GLY A CA 1
ATOM 710 C C . GLY A 1 82 ? 48.703 4.480 -6.076 1.00 31.61 89 GLY A C 1
ATOM 711 O O . GLY A 1 82 ? 48.945 4.742 -7.255 1.00 33.97 89 GLY A O 1
ATOM 712 N N . THR A 1 83 ? 47.464 4.439 -5.578 1.00 29.23 90 THR A N 1
ATOM 713 C CA . THR A 1 83 ? 46.281 4.593 -6.425 1.00 29.89 90 THR A CA 1
ATOM 714 C C . THR A 1 83 ? 45.404 5.706 -5.877 1.00 26.32 90 THR A C 1
ATOM 715 O O . THR A 1 83 ? 45.356 5.947 -4.655 1.00 27.63 90 THR A O 1
ATOM 719 N N . PHE A 1 84 ? 44.718 6.373 -6.795 1.00 24.66 91 PHE A N 1
ATOM 720 C CA . PHE A 1 84 ? 43.690 7.370 -6.459 1.00 23.05 91 PHE A CA 1
ATOM 721 C C . PHE A 1 84 ? 42.310 6.742 -6.414 1.00 24.69 91 PHE A C 1
ATOM 722 O O . PHE A 1 84 ? 41.999 5.875 -7.221 1.00 24.93 91 PHE A O 1
ATOM 730 N N . ARG A 1 85 ? 41.467 7.194 -5.487 1.00 19.53 92 ARG A N 1
ATOM 731 C CA . ARG A 1 85 ? 40.040 6.881 -5.545 1.00 19.81 92 ARG A CA 1
ATOM 732 C C . ARG A 1 85 ? 39.259 8.043 -4.959 1.00 16.64 92 ARG A C 1
ATOM 733 O O . ARG A 1 85 ? 39.835 8.940 -4.335 1.00 17.65 92 ARG A O 1
ATOM 741 N N . ASP A 1 86 ? 37.948 7.986 -5.128 1.00 15.54 93 ASP A N 1
ATOM 742 C CA . ASP A 1 86 ? 37.070 8.996 -4.574 1.00 15.72 93 ASP A CA 1
ATOM 743 C C . ASP A 1 86 ? 36.200 8.385 -3.513 1.00 16.34 93 ASP A C 1
ATOM 744 O O . ASP A 1 86 ? 35.604 7.328 -3.723 1.00 18.47 93 ASP A O 1
ATOM 749 N N . GLU A 1 87 ? 36.136 9.037 -2.362 1.00 14.24 94 GLU A N 1
ATOM 750 C CA . GLU A 1 87 ? 35.142 8.715 -1.346 1.00 14.78 94 GLU A CA 1
ATOM 751 C C . GLU A 1 87 ? 34.118 9.839 -1.292 1.00 12.71 94 GLU A C 1
ATOM 752 O O . GLU A 1 87 ? 34.364 10.924 -1.822 1.00 13.19 94 GLU A O 1
ATOM 758 N N . TYR A 1 88 ? 32.993 9.572 -0.647 1.00 12.82 95 TYR A N 1
ATOM 759 C CA . TYR A 1 88 ? 31.880 10.508 -0.559 1.00 13.37 95 TYR A CA 1
ATOM 760 C C . TYR A 1 88 ? 31.456 10.611 0.879 1.00 15.21 95 TYR A C 1
ATOM 761 O O . TYR A 1 88 ? 31.316 9.597 1.558 1.00 17.92 95 TYR A O 1
ATOM 770 N N . ILE A 1 89 ? 31.255 11.830 1.356 1.00 14.64 96 ILE A N 1
ATOM 771 C CA . ILE A 1 89 ? 30.837 12.006 2.750 1.00 15.05 96 ILE A CA 1
ATOM 772 C C . ILE A 1 89 ? 29.693 13.000 2.819 1.00 13.05 96 ILE A C 1
ATOM 773 O O . ILE A 1 89 ? 29.704 14.022 2.120 1.00 14.75 96 ILE A O 1
ATOM 778 N N . SER A 1 90 ? 28.691 12.683 3.641 1.00 13.56 97 SER A N 1
ATOM 779 C CA . SER A 1 90 ? 27.566 13.581 3.851 1.00 14.22 97 SER A CA 1
ATOM 780 C C . SER A 1 90 ? 27.974 14.719 4.782 1.00 13.57 97 SER A C 1
ATOM 781 O O . SER A 1 90 ? 28.457 14.484 5.902 1.00 13.77 97 SER A O 1
ATOM 784 N N . ILE A 1 91 ? 27.764 15.943 4.315 1.00 12.84 98 ILE A N 1
ATOM 785 C CA . ILE A 1 91 ? 28.056 17.143 5.102 1.00 12.84 98 ILE A CA 1
ATOM 786 C C . ILE A 1 91 ? 26.766 17.645 5.732 1.00 13.97 98 ILE A C 1
ATOM 787 O O . ILE A 1 91 ? 25.800 17.881 5.031 1.00 14.41 98 ILE A O 1
ATOM 792 N N . ILE A 1 92 ? 26.736 17.809 7.044 1.00 15.74 99 ILE A N 1
ATOM 793 C CA . ILE A 1 92 ? 25.485 18.252 7.693 1.00 18.26 99 ILE A CA 1
ATOM 794 C C . ILE A 1 92 ? 25.301 19.756 7.518 1.00 20.13 99 ILE A C 1
ATOM 795 O O . ILE A 1 92 ? 26.251 20.521 7.322 1.00 19.15 99 ILE A O 1
#

GO terms:
  GO:0000139 Golgi membrane (C, IDA)
  GO:0005737 cytoplasm (C, IDA)
  GO:0005801 cis-Golgi network (C, IDA)
  GO:0044877 protein-containing complex binding (F, IDA)
  GO:0006888 endoplasmic reticulum to Golgi vesicle-mediated transport (P, IGI)
  GO:0005737 cytoplasm (C, HDA)
  GO:0005801 cis-Golgi network (C, IMP)
  GO:0005829 cytosol (C, HDA)
  GO:0009306 protein secretion (P, IMP)
  GO:0006888 endoplasmic reticulum to Golgi vesicle-mediated transport (P, IMP)
  GO:0009267 cellular response to starvation (P, IMP)
  GO:0005515 protein binding (F, IPI)
  GO:1990000 amyloid fibril formation (P, EXP)
  GO:0033106 cis-Golgi network membrane (C, IDA)

Solvent-accessible surface area: 6257 Å² total; per-residue (Å²): 154,107,76,90,120,12,31,118,32,12,129,74,29,76,41,103,60,55,74,64,60,60,145,99,26,147,140,90,119,65,127,76,14,67,9,3,0,8,76,74,83,24,13,14,37,56,68,51,159,134,40,106,3,90,4,42,123,166,128,16,74,42,34,56,91,123,10,65,69,137,64,0,53,5,9,0,37,11,43,162,56,35,85,73,92,65,46,130,69,90,19,192

B-factor: mean 26.57, std 15.0, range [9.34, 83.17]